Protein AF-A0A522SLK8-F1 (afdb_monomer)

Secondary structure (DSSP, 8-state):
--SHHHHHHHHHHHHHHHHHHTTS----------PPPP--SSS-TT--HHHHHHHHHHHHHHHT--HHHHSEEPSS-TTSEESS---STHHHHHHHHHHHHHHHHHHHH---S-HHHHHHTT--SS-SHHHHTT-SS--SS--HHHHHHHHHTT-

Mean predicted aligned error: 12.16 Å

Foldseek 3Di:
DPDVVVVVVVVVVVVVVVVVPPPPDPPPDPDPPDPFDAQDPAADSPDDPVLVVVVVVVVCQQAVHDPCQQFPQDPVHNVHTDRNDCPRVSVVVVVVVLVVQVCCCCPPVVDDDGSSVCVVVVVRPDDSNNQNVNHNHGDPDDDVVVVVVVVVVVD

pLDDT: mean 84.59, std 16.49, range [46.97, 98.5]

Solvent-accessible surface area (backbone atoms only — not comparable to full-atom values): 9426 Å² total; per-residue (Å²): 144,69,62,71,64,50,54,51,54,52,53,52,52,53,55,53,52,55,64,69,63,70,74,83,77,80,78,75,70,82,72,76,87,69,78,72,78,56,79,60,86,76,53,65,75,84,58,54,70,69,60,53,52,50,56,51,52,50,49,23,58,17,25,63,47,55,73,71,71,38,29,19,61,24,96,88,44,76,93,42,68,28,79,53,53,70,84,28,64,53,42,58,53,49,54,52,48,51,53,50,40,52,48,50,26,34,73,78,66,68,45,76,83,57,63,60,66,33,56,78,67,67,57,58,86,53,55,68,40,78,55,21,70,45,27,82,60,61,68,92,61,84,61,62,68,63,50,51,51,60,59,60,74,74,111

Structure (mmCIF, N/CA/C/O backbone):
data_AF-A0A522SLK8-F1
#
_entry.id   AF-A0A522SLK8-F1
#
loop_
_atom_site.group_PDB
_atom_site.id
_atom_site.type_symbol
_atom_site.label_atom_id
_atom_site.label_alt_id
_atom_site.label_comp_id
_atom_site.label_asym_id
_atom_site.label_entity_id
_atom_site.label_seq_id
_atom_site.pdbx_PDB_ins_code
_atom_site.Cartn_x
_atom_site.Cartn_y
_atom_site.Cartn_z
_atom_site.occupancy
_atom_site.B_iso_or_equiv
_atom_site.auth_seq_id
_atom_site.auth_comp_id
_atom_site.auth_asym_id
_atom_site.auth_atom_id
_atom_site.pdbx_PDB_model_num
ATOM 1 N N . MET A 1 1 ? 23.672 72.009 10.304 1.00 52.28 1 MET A N 1
ATOM 2 C CA . MET A 1 1 ? 23.026 70.814 10.903 1.00 52.28 1 MET A CA 1
ATOM 3 C C . MET A 1 1 ? 22.094 70.083 9.913 1.00 52.28 1 MET A C 1
ATOM 5 O O . MET A 1 1 ? 20.975 69.757 10.272 1.00 52.28 1 MET A O 1
ATOM 9 N N . ASN A 1 2 ? 22.517 69.819 8.660 1.00 57.62 2 ASN A N 1
ATOM 10 C CA . ASN A 1 2 ? 21.592 69.340 7.604 1.00 57.62 2 ASN A CA 1
ATOM 11 C C . ASN A 1 2 ? 22.162 68.310 6.603 1.00 57.62 2 ASN A C 1
ATOM 13 O O . ASN A 1 2 ? 21.441 67.862 5.718 1.00 57.62 2 ASN A O 1
ATOM 17 N N . THR A 1 3 ? 23.428 67.902 6.718 1.00 55.53 3 THR A N 1
ATOM 18 C CA . THR A 1 3 ? 24.072 66.960 5.777 1.00 55.53 3 THR A CA 1
ATOM 19 C C . THR A 1 3 ? 24.089 65.522 6.301 1.00 55.53 3 THR A C 1
ATOM 21 O O . THR A 1 3 ? 23.873 64.583 5.539 1.00 55.53 3 THR A O 1
ATOM 24 N N . PHE A 1 4 ? 24.247 65.333 7.614 1.00 56.16 4 PHE A N 1
ATOM 25 C CA . PHE A 1 4 ? 24.274 64.010 8.254 1.00 56.16 4 PHE A CA 1
ATOM 26 C C . PHE A 1 4 ? 22.899 63.318 8.251 1.00 56.16 4 PHE A C 1
ATOM 28 O O . PHE A 1 4 ? 22.789 62.117 8.016 1.00 56.16 4 PHE A O 1
ATOM 35 N N . ARG A 1 5 ? 21.829 64.103 8.428 1.00 59.75 5 ARG A N 1
ATOM 36 C CA . ARG A 1 5 ? 20.433 63.640 8.405 1.00 59.75 5 ARG A CA 1
ATOM 37 C C . ARG A 1 5 ? 19.989 63.235 6.990 1.00 59.75 5 ARG A C 1
ATOM 39 O O . ARG A 1 5 ? 19.327 62.218 6.834 1.00 59.75 5 ARG A O 1
ATOM 46 N N . LYS A 1 6 ? 20.456 63.959 5.960 1.00 56.12 6 LYS A N 1
ATOM 47 C CA . LYS A 1 6 ? 20.234 63.628 4.539 1.00 56.12 6 LYS A CA 1
ATOM 48 C C . LYS A 1 6 ? 20.939 62.329 4.128 1.00 56.12 6 LYS A C 1
ATOM 50 O O . LYS A 1 6 ? 20.318 61.494 3.486 1.00 56.12 6 LYS A O 1
ATOM 55 N N . LYS A 1 7 ? 22.189 62.110 4.563 1.00 56.69 7 LYS A N 1
ATOM 56 C CA . LYS A 1 7 ? 22.925 60.856 4.298 1.00 56.69 7 LYS A CA 1
ATOM 57 C C . LYS A 1 7 ? 22.274 59.638 4.966 1.00 56.69 7 LYS A C 1
ATOM 59 O O . LYS A 1 7 ? 22.175 58.594 4.331 1.00 56.69 7 LYS A O 1
ATOM 64 N N . LYS A 1 8 ? 21.767 59.783 6.200 1.00 57.59 8 LYS A N 1
ATOM 65 C CA . LYS A 1 8 ? 21.003 58.722 6.881 1.00 57.59 8 LYS A CA 1
ATOM 66 C C . LYS A 1 8 ? 19.675 58.419 6.178 1.00 57.59 8 LYS A C 1
ATOM 68 O O . LYS A 1 8 ? 19.392 57.255 5.953 1.00 57.59 8 LYS A O 1
ATOM 73 N N . MET A 1 9 ? 18.917 59.435 5.753 1.00 59.53 9 MET A N 1
ATOM 74 C CA . MET A 1 9 ? 17.658 59.225 5.018 1.00 59.53 9 MET A CA 1
ATOM 75 C C . MET A 1 9 ? 17.858 58.555 3.650 1.00 59.53 9 MET A C 1
ATOM 77 O O . MET A 1 9 ? 17.067 57.693 3.280 1.00 59.53 9 MET A O 1
ATOM 81 N N . ILE A 1 10 ? 18.926 58.901 2.923 1.00 63.25 10 ILE A N 1
ATOM 82 C CA . ILE A 1 10 ? 19.261 58.258 1.641 1.00 63.25 10 ILE A CA 1
ATOM 83 C C . ILE A 1 10 ? 19.661 56.792 1.861 1.00 63.25 10 ILE A C 1
ATOM 85 O O . ILE A 1 10 ? 19.172 55.918 1.152 1.00 63.25 10 ILE A O 1
ATOM 89 N N . ALA A 1 11 ? 20.481 56.500 2.875 1.00 62.44 11 ALA A N 1
ATOM 90 C CA . ALA A 1 11 ? 20.879 55.127 3.190 1.00 62.44 11 ALA A CA 1
ATOM 91 C C . ALA A 1 11 ? 19.680 54.243 3.589 1.00 62.44 11 ALA A C 1
ATOM 93 O O . ALA A 1 11 ? 19.599 53.093 3.164 1.00 62.44 11 ALA A O 1
ATOM 94 N N . THR A 1 12 ? 18.714 54.778 4.345 1.00 60.97 12 THR A N 1
ATOM 95 C CA . THR A 1 12 ? 17.499 54.036 4.722 1.00 60.97 12 THR A CA 1
ATOM 96 C C . THR A 1 12 ? 16.572 53.792 3.525 1.00 60.97 12 THR A C 1
ATOM 98 O O . THR A 1 12 ? 16.023 52.700 3.406 1.00 60.97 12 THR A O 1
ATOM 101 N N . LEU A 1 13 ? 16.439 54.751 2.599 1.00 60.41 13 LEU A N 1
ATOM 102 C CA . LEU A 1 13 ? 15.640 54.577 1.377 1.00 60.41 13 LEU A CA 1
ATOM 103 C C . LEU A 1 13 ? 16.238 53.534 0.419 1.00 60.41 13 LEU A C 1
ATOM 105 O O . LEU A 1 13 ? 15.492 52.764 -0.181 1.00 60.41 13 LEU A O 1
ATOM 109 N N . VAL A 1 14 ? 17.569 53.454 0.319 1.00 61.28 14 VAL A N 1
ATOM 110 C CA . VAL A 1 14 ? 18.254 52.440 -0.503 1.00 61.28 14 VAL A CA 1
ATOM 111 C C . VAL A 1 14 ? 18.074 51.033 0.079 1.00 61.28 14 VAL A C 1
ATOM 113 O O . VAL A 1 14 ? 17.794 50.096 -0.664 1.00 61.28 14 VAL A O 1
ATOM 116 N N . ILE A 1 15 ? 18.158 50.876 1.404 1.00 60.28 15 ILE A N 1
ATOM 117 C CA . ILE A 1 15 ? 17.974 49.574 2.069 1.00 60.28 15 ILE A CA 1
ATOM 118 C C . ILE A 1 15 ? 16.523 49.079 1.940 1.00 60.28 15 ILE A C 1
ATOM 120 O O . ILE A 1 15 ? 16.305 47.907 1.641 1.00 60.28 15 ILE A O 1
ATOM 124 N N . VAL A 1 16 ? 15.527 49.962 2.083 1.00 59.75 16 VAL A N 1
ATOM 125 C CA . VAL A 1 16 ? 14.108 49.605 1.879 1.00 59.75 16 VAL A CA 1
ATOM 126 C C . VAL A 1 16 ? 13.819 49.271 0.408 1.00 59.75 16 VAL A C 1
ATOM 128 O O . VAL A 1 16 ? 13.073 48.333 0.133 1.00 59.75 16 VAL A O 1
ATOM 131 N N . GLY A 1 17 ? 14.460 49.966 -0.539 1.00 57.06 17 GLY A N 1
ATOM 132 C CA . GLY A 1 17 ? 14.353 49.662 -1.970 1.00 57.06 17 GLY A CA 1
ATOM 133 C C . GLY A 1 17 ? 14.901 48.281 -2.350 1.00 57.06 17 GLY A C 1
ATOM 134 O O . GLY A 1 17 ? 14.297 47.592 -3.167 1.00 57.06 17 GLY A O 1
ATOM 135 N N . ILE A 1 18 ? 15.994 47.836 -1.719 1.00 58.50 18 ILE A N 1
ATOM 136 C CA . ILE A 1 18 ? 16.600 46.516 -1.971 1.00 58.50 18 ILE A CA 1
ATOM 137 C C . ILE A 1 18 ? 15.739 45.378 -1.395 1.00 58.50 18 ILE A C 1
ATOM 139 O O . ILE A 1 18 ? 15.582 44.343 -2.041 1.00 58.50 18 ILE A O 1
ATOM 143 N N . VAL A 1 19 ? 15.120 45.572 -0.225 1.00 57.75 19 VAL A N 1
ATOM 144 C CA . VAL A 1 19 ? 14.222 44.568 0.384 1.00 57.75 19 VAL A CA 1
ATOM 145 C C . VAL A 1 19 ? 12.891 44.459 -0.376 1.00 57.75 19 VAL A C 1
ATOM 147 O O . VAL A 1 19 ? 12.332 43.369 -0.471 1.00 57.75 19 VAL A O 1
ATOM 150 N N . ALA A 1 20 ? 12.406 45.551 -0.978 1.00 53.66 20 ALA A N 1
ATOM 151 C CA . ALA A 1 20 ? 11.179 45.548 -1.779 1.00 53.66 20 ALA A CA 1
ATOM 152 C C . ALA A 1 20 ? 11.346 44.946 -3.191 1.00 53.66 20 ALA A C 1
ATOM 154 O O . ALA A 1 20 ? 10.366 44.481 -3.766 1.00 53.66 20 ALA A O 1
ATOM 155 N N . PHE A 1 21 ? 12.563 44.922 -3.751 1.00 51.69 21 PHE A N 1
ATOM 156 C CA . PHE A 1 21 ? 12.826 44.352 -5.083 1.00 51.69 21 PHE A CA 1
ATOM 157 C C . PHE A 1 21 ? 13.181 42.855 -5.076 1.00 51.69 21 PHE A C 1
ATOM 159 O O . PHE A 1 21 ? 13.083 42.203 -6.113 1.00 51.69 21 PHE A O 1
ATOM 166 N N . GLY A 1 22 ? 13.572 42.286 -3.930 1.00 48.19 22 GLY A N 1
ATOM 167 C CA . GLY A 1 22 ? 14.021 40.890 -3.832 1.00 48.19 22 GLY A CA 1
ATOM 168 C C . GLY A 1 22 ? 12.915 39.824 -3.798 1.00 48.19 22 GLY A C 1
ATOM 169 O O . GLY A 1 22 ? 13.225 38.637 -3.826 1.00 48.19 22 GLY A O 1
ATOM 170 N N . SER A 1 23 ? 11.637 40.204 -3.725 1.00 49.03 23 SER A N 1
ATOM 171 C CA . SER A 1 23 ? 10.522 39.277 -3.455 1.00 49.03 23 SER A CA 1
ATOM 172 C C . SER A 1 23 ? 9.671 38.891 -4.675 1.00 49.03 23 SER A C 1
ATOM 174 O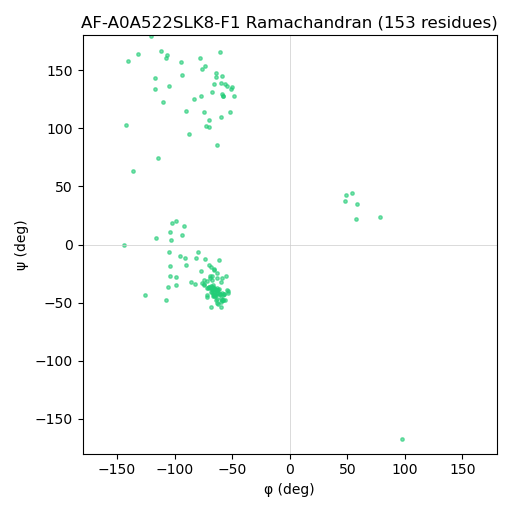 O . SER A 1 23 ? 8.704 38.147 -4.529 1.00 49.03 23 SER A O 1
ATOM 176 N N . LEU A 1 24 ? 10.025 39.327 -5.889 1.00 52.88 24 LEU A N 1
ATOM 177 C CA . LEU A 1 24 ? 9.198 39.145 -7.098 1.00 52.88 24 LEU A CA 1
ATOM 178 C C . LEU A 1 24 ? 9.651 38.019 -8.043 1.00 52.88 24 LEU A C 1
ATOM 180 O O . LEU A 1 24 ? 9.259 37.985 -9.206 1.00 52.88 24 LEU A O 1
ATOM 184 N N . SER A 1 25 ? 10.472 37.071 -7.593 1.00 48.97 25 SER A N 1
ATOM 185 C CA . SER A 1 25 ? 10.957 35.997 -8.475 1.00 48.97 25 SER A CA 1
ATOM 186 C C . SER A 1 25 ? 10.923 34.621 -7.823 1.00 48.97 25 SER A C 1
ATOM 188 O O . SER A 1 25 ? 11.936 33.952 -7.682 1.00 48.97 25 SER A O 1
ATOM 190 N N . PHE A 1 26 ? 9.716 34.169 -7.494 1.00 55.56 26 PHE A N 1
ATOM 191 C CA . PHE A 1 26 ? 9.394 32.742 -7.485 1.00 55.56 26 PHE A CA 1
ATOM 192 C C . PHE A 1 26 ? 8.347 32.491 -8.575 1.00 55.56 26 PHE A C 1
ATOM 194 O O . PHE A 1 26 ? 7.164 32.310 -8.306 1.00 55.56 26 PHE A O 1
ATOM 201 N N . SER A 1 27 ? 8.776 32.517 -9.841 1.00 58.50 27 SER A N 1
ATOM 202 C CA . SER A 1 27 ? 7.995 31.864 -10.894 1.00 58.50 27 SER A CA 1
ATOM 203 C C . SER A 1 27 ? 8.121 30.362 -10.667 1.00 58.50 27 SER A C 1
ATOM 205 O O . SER A 1 27 ? 9.153 29.769 -10.976 1.00 58.50 27 SER A O 1
ATOM 207 N N . GLN A 1 28 ? 7.094 29.753 -10.071 1.00 60.16 28 GLN A N 1
ATOM 208 C CA . GLN A 1 28 ? 6.941 28.303 -10.100 1.00 60.16 28 GLN A CA 1
ATOM 209 C C . GLN A 1 28 ? 6.851 27.910 -11.575 1.00 60.16 28 GLN A C 1
ATOM 211 O O . GLN A 1 28 ? 5.883 28.258 -12.251 1.00 60.16 28 GLN A O 1
ATOM 216 N N . ALA A 1 29 ? 7.895 27.256 -12.089 1.00 60.72 29 ALA A N 1
ATOM 217 C CA . ALA A 1 29 ? 7.870 26.703 -13.433 1.00 60.72 29 ALA A CA 1
ATOM 218 C C . ALA A 1 29 ? 6.586 25.864 -13.588 1.00 60.72 29 ALA A C 1
ATOM 220 O O . ALA A 1 29 ? 6.257 25.116 -12.658 1.00 60.72 29 ALA A O 1
ATOM 221 N N . PRO A 1 30 ? 5.851 25.986 -14.710 1.00 53.34 30 PRO A N 1
ATOM 222 C CA . PRO A 1 30 ? 4.698 25.141 -14.976 1.00 53.34 30 PRO A CA 1
ATOM 223 C C . PRO A 1 30 ? 5.129 23.686 -14.817 1.00 53.34 30 PRO A C 1
ATOM 225 O O . PRO A 1 30 ? 5.998 23.208 -15.548 1.00 53.34 30 PRO A O 1
ATOM 228 N N . GLN A 1 31 ? 4.577 23.002 -13.814 1.00 57.62 31 GLN A N 1
ATOM 229 C CA . GLN A 1 31 ? 4.810 21.575 -13.659 1.00 57.62 31 GLN A CA 1
ATOM 230 C C . GLN A 1 31 ? 4.328 20.918 -14.957 1.00 57.62 31 GLN A C 1
ATOM 232 O O . GLN A 1 31 ? 3.205 21.217 -15.380 1.00 57.62 31 GLN A O 1
ATOM 237 N N . PRO A 1 32 ? 5.149 20.083 -15.622 1.00 53.22 32 PRO A N 1
ATOM 238 C CA . PRO A 1 32 ? 4.708 19.379 -16.816 1.00 53.22 32 PRO A CA 1
ATOM 239 C C . PRO A 1 32 ? 3.391 18.686 -16.481 1.00 53.22 32 PRO A C 1
ATOM 241 O O . PRO A 1 32 ? 3.268 18.103 -15.401 1.00 53.22 32 PRO A O 1
ATOM 244 N N . HIS A 1 33 ? 2.400 18.816 -17.363 1.00 46.97 33 HIS A N 1
ATOM 245 C CA . HIS A 1 33 ? 1.089 18.201 -17.198 1.00 46.97 33 HIS A CA 1
ATOM 246 C C . HIS A 1 33 ? 1.291 16.682 -17.192 1.00 46.97 33 HIS A C 1
ATOM 248 O O . HIS A 1 33 ? 1.297 16.033 -18.231 1.00 46.97 33 HIS A O 1
ATOM 254 N N . ARG A 1 34 ? 1.589 16.123 -16.016 1.00 56.28 34 ARG A N 1
ATOM 255 C CA . ARG A 1 34 ? 1.636 14.686 -15.805 1.00 56.28 34 ARG A CA 1
ATOM 256 C C . ARG A 1 34 ? 0.192 14.243 -15.890 1.00 56.28 34 ARG A C 1
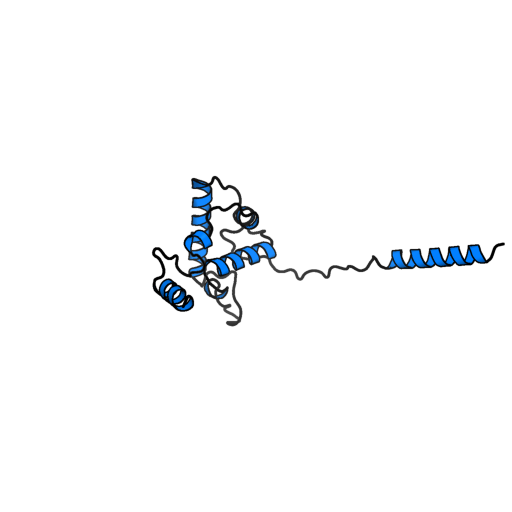ATOM 258 O O . ARG A 1 34 ? -0.597 14.573 -15.003 1.00 56.28 34 ARG A O 1
ATOM 265 N N . GLU A 1 35 ? -0.153 13.572 -16.983 1.00 63.06 35 GLU A N 1
ATOM 266 C CA . GLU A 1 35 ? -1.425 12.869 -17.074 1.00 63.06 35 GLU A CA 1
ATOM 267 C C . GLU A 1 35 ? -1.579 12.027 -15.801 1.00 63.06 35 GLU A C 1
ATOM 269 O O . GLU A 1 35 ? -0.638 11.366 -15.347 1.00 63.06 35 GLU A O 1
ATOM 274 N N . GLY A 1 36 ? -2.723 12.186 -15.136 1.00 68.06 36 GLY A N 1
ATOM 275 C CA . GLY A 1 36 ? -2.968 11.558 -13.845 1.00 68.06 36 GLY A CA 1
ATOM 276 C C . GLY A 1 36 ? -2.899 10.029 -13.931 1.00 68.06 36 GLY A C 1
ATOM 277 O O . GLY A 1 36 ? -2.947 9.453 -15.015 1.00 68.06 36 GLY A O 1
ATOM 278 N N . PRO A 1 37 ? -2.820 9.331 -12.791 1.00 83.56 37 PRO A N 1
ATOM 279 C CA . PRO A 1 37 ? -2.758 7.875 -12.787 1.00 83.56 37 PRO A CA 1
ATOM 280 C C . PRO A 1 37 ? -3.976 7.252 -13.486 1.00 83.56 37 PRO A C 1
ATOM 282 O O . PRO A 1 37 ? -5.130 7.518 -13.140 1.00 83.56 37 PRO A O 1
ATOM 285 N N . HIS A 1 38 ? -3.719 6.366 -14.447 1.00 86.69 38 HIS A N 1
ATOM 286 C CA . HIS A 1 38 ? -4.756 5.648 -15.186 1.00 86.69 38 HIS A CA 1
ATOM 287 C C . HIS A 1 38 ? -5.060 4.274 -14.559 1.00 86.69 38 HIS A C 1
ATOM 289 O O . HIS A 1 38 ? -4.241 3.680 -13.860 1.00 86.69 38 HIS A O 1
ATOM 295 N N . ASN A 1 39 ? -6.263 3.747 -14.820 1.00 94.12 39 ASN A N 1
ATOM 296 C CA . ASN A 1 39 ? -6.718 2.413 -14.386 1.00 94.12 39 ASN A CA 1
ATOM 297 C C . ASN A 1 39 ? -6.710 2.161 -12.854 1.00 94.12 39 ASN A C 1
ATOM 299 O O . ASN A 1 39 ? -6.476 1.046 -12.365 1.00 94.12 39 ASN A O 1
ATOM 303 N N . LEU A 1 40 ? -7.017 3.197 -12.067 1.00 95.19 40 LEU A N 1
ATOM 304 C CA . LEU A 1 40 ? -7.295 3.049 -10.638 1.00 95.19 40 LEU A CA 1
ATOM 305 C C . LEU A 1 40 ? -8.688 2.432 -10.420 1.00 95.19 40 LEU A C 1
ATOM 307 O O . LEU A 1 40 ? -9.712 3.030 -10.749 1.00 95.19 40 LEU A O 1
ATOM 311 N N . LYS A 1 41 ? -8.713 1.213 -9.861 1.00 94.81 41 LYS A N 1
ATOM 312 C CA . LYS A 1 41 ? -9.939 0.429 -9.592 1.00 94.81 41 LYS A CA 1
ATOM 313 C C . LYS A 1 41 ? -10.372 0.416 -8.117 1.00 94.81 41 LYS A C 1
ATOM 315 O O . LYS A 1 41 ? -11.505 0.045 -7.825 1.00 94.81 41 LYS A O 1
ATOM 320 N N . VAL A 1 42 ? -9.466 0.749 -7.192 1.00 95.50 42 VAL A N 1
ATOM 321 C CA . VAL A 1 42 ? -9.718 0.748 -5.733 1.00 95.50 42 VAL A CA 1
ATOM 322 C C . VAL A 1 42 ? -9.385 2.104 -5.113 1.00 95.50 42 VAL A C 1
ATOM 324 O O . VAL A 1 42 ? -10.157 2.606 -4.302 1.00 95.50 42 VAL A O 1
ATOM 327 N N . LEU A 1 43 ? -8.258 2.706 -5.507 1.00 95.62 43 LEU A N 1
ATOM 328 C CA . LEU A 1 43 ? -7.881 4.053 -5.079 1.00 95.62 43 LEU A CA 1
ATOM 329 C C . LEU A 1 43 ? -8.731 5.127 -5.781 1.00 95.62 43 LEU A C 1
ATOM 331 O O . LEU A 1 43 ? -9.193 4.889 -6.903 1.00 95.62 43 LEU A O 1
ATOM 335 N N . PRO A 1 44 ? -8.919 6.306 -5.157 1.00 92.81 44 PRO A N 1
ATOM 336 C CA . PRO A 1 44 ? -9.603 7.433 -5.784 1.00 92.81 44 PRO A CA 1
ATOM 337 C C . PRO A 1 44 ? -8.946 7.835 -7.109 1.00 92.81 44 PRO A C 1
ATOM 339 O O . PRO A 1 44 ? -7.725 7.909 -7.201 1.00 92.81 44 PRO A O 1
ATOM 342 N N . LYS A 1 45 ? -9.750 8.137 -8.135 1.00 91.06 45 LYS A N 1
ATOM 343 C CA . LYS A 1 45 ? -9.236 8.546 -9.458 1.00 91.06 45 LYS A CA 1
ATOM 344 C C . LYS A 1 45 ? -8.530 9.906 -9.434 1.00 91.06 45 LYS A C 1
ATOM 346 O O . LYS A 1 45 ? -7.670 10.159 -10.261 1.00 91.06 45 LYS A O 1
ATOM 351 N N . ASN A 1 46 ? -8.908 10.764 -8.491 1.00 89.38 46 ASN A N 1
ATOM 352 C CA . ASN A 1 46 ? -8.353 12.097 -8.257 1.00 89.38 46 ASN A CA 1
ATOM 353 C C . ASN A 1 46 ? -7.319 12.115 -7.116 1.00 89.38 46 ASN A C 1
ATOM 355 O O . ASN A 1 46 ? -7.104 13.161 -6.509 1.00 89.38 46 ASN A O 1
ATOM 359 N N . ILE A 1 47 ? -6.743 10.960 -6.770 1.00 92.69 47 ILE A N 1
ATOM 360 C CA . ILE A 1 47 ? -5.687 10.870 -5.761 1.00 92.69 47 ILE A CA 1
ATOM 361 C C . ILE A 1 47 ? -4.479 11.713 -6.184 1.00 92.69 47 ILE A C 1
ATOM 363 O O . ILE A 1 47 ? -4.086 11.709 -7.351 1.00 92.69 47 ILE A O 1
ATOM 367 N N . ASP A 1 48 ? -3.881 12.420 -5.227 1.00 92.31 48 ASP A N 1
ATOM 368 C CA . ASP A 1 48 ? -2.629 13.129 -5.461 1.00 92.31 48 ASP A CA 1
ATOM 369 C C . ASP A 1 48 ? -1.487 12.143 -5.777 1.00 92.31 48 ASP A C 1
ATOM 371 O O . ASP A 1 48 ? -1.406 11.049 -5.211 1.00 92.31 48 ASP A O 1
ATOM 375 N N . HIS A 1 49 ? -0.578 12.544 -6.669 1.00 91.62 49 HIS A N 1
ATOM 376 C CA . HIS A 1 49 ? 0.523 11.698 -7.121 1.00 91.62 49 HIS A CA 1
ATOM 377 C C . HIS A 1 49 ? 1.442 11.277 -5.968 1.00 91.62 49 HIS A C 1
ATOM 379 O O . HIS A 1 49 ? 1.851 10.120 -5.895 1.00 91.62 49 HIS A O 1
ATOM 385 N N . THR A 1 50 ? 1.775 12.190 -5.053 1.00 92.25 50 THR A N 1
ATOM 386 C CA . THR A 1 50 ? 2.667 11.872 -3.927 1.00 92.25 50 THR A CA 1
ATOM 387 C C . THR A 1 50 ? 2.004 10.893 -2.967 1.00 92.25 50 THR A C 1
ATOM 389 O O . THR A 1 50 ? 2.637 9.933 -2.532 1.00 92.25 50 THR A O 1
ATOM 392 N N . THR A 1 51 ? 0.699 11.060 -2.740 1.00 94.56 51 THR A N 1
ATOM 393 C CA . THR A 1 51 ? -0.100 10.139 -1.925 1.00 94.56 51 THR A CA 1
ATOM 394 C C . THR A 1 51 ? -0.172 8.748 -2.552 1.00 94.56 51 THR A C 1
ATOM 396 O O . THR A 1 51 ? -0.013 7.744 -1.860 1.00 94.56 51 THR A O 1
ATOM 399 N N . LEU A 1 52 ? -0.376 8.670 -3.870 1.00 95.69 52 LEU A N 1
ATOM 400 C CA . LEU A 1 52 ? -0.388 7.399 -4.587 1.00 95.69 52 LEU A CA 1
ATOM 401 C C . LEU A 1 52 ? 0.946 6.657 -4.445 1.00 95.69 52 LEU A C 1
ATOM 403 O O . LEU A 1 52 ? 0.948 5.477 -4.101 1.00 95.69 52 LEU A O 1
ATOM 407 N N . ILE A 1 53 ? 2.067 7.341 -4.689 1.00 94.62 53 ILE A N 1
ATOM 408 C CA . ILE A 1 53 ? 3.402 6.736 -4.596 1.00 94.62 53 ILE A CA 1
ATOM 409 C C . ILE A 1 53 ? 3.717 6.298 -3.163 1.00 94.62 53 ILE A C 1
ATOM 411 O O . ILE A 1 53 ? 4.248 5.205 -2.982 1.00 94.62 53 ILE A O 1
ATOM 415 N N . ALA A 1 54 ? 3.333 7.082 -2.151 1.00 95.31 54 ALA A N 1
ATOM 416 C CA . ALA A 1 54 ? 3.510 6.702 -0.749 1.00 95.31 54 ALA A CA 1
ATOM 417 C C . ALA A 1 54 ? 2.802 5.375 -0.424 1.00 95.31 54 ALA A C 1
ATOM 419 O O . ALA A 1 54 ? 3.428 4.456 0.096 1.00 95.31 54 ALA A O 1
ATOM 420 N N . ILE A 1 55 ? 1.536 5.223 -0.834 1.00 96.88 55 ILE A N 1
ATOM 421 C CA . ILE A 1 55 ? 0.786 3.969 -0.651 1.00 96.88 55 ILE A CA 1
ATOM 422 C C . ILE A 1 55 ? 1.493 2.792 -1.346 1.00 96.88 55 ILE A C 1
ATOM 424 O O . ILE A 1 55 ? 1.572 1.701 -0.783 1.00 96.88 55 ILE A O 1
ATOM 428 N N . MET A 1 56 ? 2.020 2.995 -2.559 1.00 97.19 56 MET A N 1
ATOM 429 C CA . MET A 1 56 ? 2.731 1.934 -3.286 1.00 97.19 56 MET A CA 1
ATOM 430 C C . MET A 1 56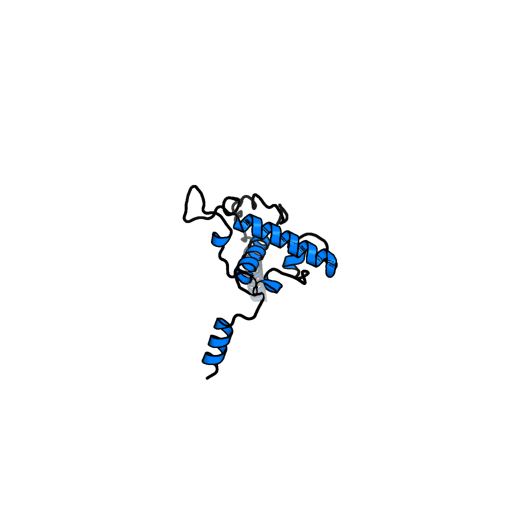 ? 4.044 1.538 -2.599 1.00 97.19 56 MET A C 1
ATOM 432 O O . MET A 1 56 ? 4.340 0.348 -2.517 1.00 97.19 56 MET A O 1
ATOM 436 N N . HIS A 1 57 ? 4.803 2.498 -2.066 1.00 96.31 57 HIS A N 1
ATOM 437 C CA . HIS A 1 57 ? 6.023 2.221 -1.300 1.00 96.31 57 HIS A CA 1
ATOM 438 C C . HIS A 1 57 ? 5.743 1.524 0.042 1.00 96.31 57 HIS A C 1
ATOM 440 O O . HIS A 1 57 ? 6.534 0.701 0.514 1.00 96.31 57 HIS A O 1
ATOM 446 N N . ASP A 1 58 ? 4.593 1.789 0.655 1.00 95.88 58 ASP A N 1
ATOM 447 C CA . ASP A 1 58 ? 4.189 1.044 1.844 1.00 95.88 58 ASP A CA 1
ATOM 448 C C . ASP A 1 58 ? 3.855 -0.413 1.494 1.00 95.88 58 ASP A C 1
ATOM 450 O O . ASP A 1 58 ? 4.190 -1.326 2.251 1.00 95.88 58 ASP A O 1
ATOM 454 N N . PHE A 1 59 ? 3.270 -0.669 0.319 1.00 97.19 59 PHE A N 1
ATOM 455 C CA . PHE A 1 59 ? 3.053 -2.037 -0.159 1.00 97.19 59 PHE A CA 1
ATOM 456 C C . PHE A 1 59 ? 4.371 -2.765 -0.439 1.00 97.19 59 PHE A C 1
ATOM 458 O O . PHE A 1 59 ? 4.521 -3.907 -0.007 1.00 97.19 59 PHE A O 1
ATOM 465 N N . THR A 1 60 ? 5.342 -2.122 -1.098 1.00 97.00 60 THR A N 1
ATOM 466 C CA . THR A 1 60 ? 6.667 -2.729 -1.322 1.00 97.00 60 THR A CA 1
ATOM 467 C C . THR A 1 60 ? 7.325 -3.109 -0.001 1.00 97.00 60 THR A C 1
ATOM 469 O O . THR A 1 60 ? 7.806 -4.229 0.147 1.00 97.00 60 THR A O 1
ATOM 472 N N . SER A 1 61 ? 7.251 -2.222 0.993 1.00 96.00 61 SER A N 1
ATOM 473 C CA . SER A 1 61 ? 7.835 -2.449 2.319 1.00 96.00 61 SER A CA 1
ATOM 474 C C . SER A 1 61 ? 7.117 -3.561 3.088 1.00 96.00 61 SER A C 1
ATOM 476 O O . SER A 1 61 ? 7.751 -4.370 3.762 1.00 96.00 61 SER A O 1
ATOM 478 N N . ALA A 1 62 ? 5.789 -3.645 2.973 1.00 97.00 62 ALA A N 1
ATOM 479 C CA . ALA A 1 62 ? 5.009 -4.652 3.680 1.00 97.00 62 ALA A CA 1
ATOM 480 C C . ALA A 1 62 ? 5.131 -6.063 3.098 1.00 97.00 62 ALA A C 1
ATOM 482 O O . ALA A 1 62 ? 5.024 -7.025 3.858 1.00 97.00 62 ALA A O 1
ATOM 483 N N . LEU A 1 63 ? 5.348 -6.184 1.786 1.00 96.50 63 LEU A N 1
ATOM 484 C CA . LEU A 1 63 ? 5.416 -7.463 1.075 1.00 96.50 63 LEU A CA 1
ATOM 485 C C . LEU A 1 63 ? 6.847 -7.873 0.686 1.00 96.50 63 LEU A C 1
ATOM 487 O O . LEU A 1 63 ? 7.029 -8.976 0.184 1.00 96.50 63 LEU A O 1
ATOM 491 N N . ASN A 1 64 ? 7.849 -7.010 0.898 1.00 95.56 64 ASN A N 1
ATOM 492 C CA . ASN A 1 64 ? 9.206 -7.169 0.357 1.00 95.56 64 ASN A CA 1
ATOM 493 C C . ASN A 1 64 ? 9.210 -7.353 -1.172 1.00 95.56 64 ASN A C 1
ATOM 495 O O . ASN A 1 64 ? 9.877 -8.219 -1.733 1.00 95.56 64 ASN A O 1
ATOM 499 N N . TYR A 1 65 ? 8.404 -6.527 -1.832 1.00 95.75 65 TYR A N 1
ATOM 500 C CA . TYR A 1 65 ? 8.275 -6.458 -3.283 1.00 95.75 65 TYR A CA 1
ATOM 501 C C . TYR A 1 65 ? 8.949 -5.208 -3.829 1.00 95.75 65 TYR A C 1
ATOM 503 O O . TYR A 1 65 ? 9.138 -4.227 -3.121 1.00 95.75 65 TYR A O 1
ATOM 511 N N . HIS A 1 66 ? 9.209 -5.209 -5.125 1.00 96.00 66 HIS A N 1
ATOM 512 C CA . HIS A 1 66 ? 9.595 -4.057 -5.922 1.00 96.00 66 HIS A CA 1
ATOM 513 C C . HIS A 1 66 ? 8.467 -3.700 -6.895 1.00 96.00 66 HIS A C 1
ATOM 515 O O . HIS A 1 66 ? 7.546 -4.482 -7.137 1.00 96.00 66 HIS A O 1
ATOM 521 N N . CYS A 1 67 ? 8.538 -2.517 -7.508 1.00 96.75 67 CYS A N 1
ATOM 522 C CA . CYS A 1 67 ? 7.499 -2.048 -8.430 1.00 96.75 67 CYS A CA 1
ATOM 523 C C . CYS A 1 67 ? 7.212 -3.055 -9.560 1.00 96.75 67 CYS A C 1
ATOM 525 O O . CYS A 1 67 ? 6.049 -3.296 -9.878 1.00 96.75 67 CYS A O 1
ATOM 527 N N . GLY A 1 68 ? 8.253 -3.673 -10.129 1.00 95.88 68 GLY A N 1
ATOM 528 C CA . GLY A 1 68 ? 8.131 -4.658 -11.212 1.00 95.88 68 GLY A CA 1
ATOM 529 C C . GLY A 1 68 ? 7.521 -6.000 -10.796 1.00 95.88 68 GLY A C 1
ATOM 530 O O . GLY A 1 68 ? 7.023 -6.725 -11.653 1.00 95.88 68 GLY A O 1
ATOM 531 N N . ASP A 1 69 ? 7.478 -6.316 -9.498 1.00 96.38 69 ASP A N 1
ATOM 532 C CA . ASP A 1 69 ? 6.812 -7.534 -9.023 1.00 96.38 69 ASP A CA 1
ATOM 533 C C . ASP A 1 69 ? 5.290 -7.428 -9.187 1.00 96.38 69 ASP A C 1
ATOM 535 O O . ASP A 1 69 ? 4.612 -8.428 -9.416 1.00 96.38 69 ASP A O 1
ATOM 539 N N . CYS A 1 70 ? 4.744 -6.209 -9.129 1.00 96.19 70 CYS A N 1
ATOM 540 C CA . CYS A 1 70 ? 3.311 -5.945 -9.279 1.00 96.19 70 CYS A CA 1
ATOM 541 C C . CYS A 1 70 ? 2.938 -5.320 -10.627 1.00 96.19 70 CYS A C 1
ATOM 543 O O . CYS A 1 70 ? 1.864 -5.607 -11.155 1.00 96.19 70 CYS A O 1
ATOM 545 N N . HIS A 1 71 ? 3.774 -4.437 -11.170 1.00 97.31 71 HIS A N 1
ATOM 546 C CA . HIS A 1 71 ? 3.498 -3.714 -12.410 1.00 97.31 71 HIS A CA 1
ATOM 547 C C . HIS A 1 71 ? 4.096 -4.436 -13.617 1.00 97.31 71 HIS A C 1
ATOM 549 O O . HIS A 1 71 ? 5.142 -5.070 -13.522 1.00 97.31 71 HIS A O 1
ATOM 555 N N . ALA A 1 72 ? 3.411 -4.364 -14.758 1.00 96.62 72 ALA A N 1
ATOM 556 C CA . ALA A 1 72 ? 3.887 -4.982 -15.988 1.00 96.62 72 ALA A CA 1
ATOM 557 C C . ALA A 1 72 ? 5.012 -4.148 -16.615 1.00 96.62 72 ALA A C 1
ATOM 559 O O . ALA A 1 72 ? 5.034 -2.925 -16.475 1.00 96.62 72 ALA A O 1
ATOM 560 N N . ALA A 1 73 ? 5.916 -4.799 -17.345 1.00 95.94 73 ALA A N 1
ATOM 561 C CA . ALA A 1 73 ? 6.857 -4.094 -18.208 1.00 95.94 73 ALA A CA 1
ATOM 562 C C . ALA A 1 73 ? 6.102 -3.368 -19.333 1.00 95.94 73 ALA A C 1
ATOM 564 O O . ALA A 1 73 ? 5.068 -3.846 -19.809 1.00 95.94 73 ALA A O 1
ATOM 565 N N . SER A 1 74 ? 6.623 -2.221 -19.760 1.00 95.19 74 SER A N 1
ATOM 566 C CA . SER A 1 74 ? 6.061 -1.493 -20.894 1.00 95.19 74 SER A CA 1
ATOM 567 C C . SER A 1 74 ? 6.231 -2.293 -22.196 1.00 95.19 74 SER A C 1
ATOM 569 O O . SER A 1 74 ? 7.309 -2.845 -22.441 1.00 95.19 74 SER A O 1
ATOM 571 N N . PRO A 1 75 ? 5.203 -2.340 -23.069 1.00 92.25 75 PRO A N 1
ATOM 572 C CA . PRO A 1 75 ? 5.296 -3.015 -24.362 1.00 92.25 75 PRO A CA 1
ATOM 573 C C . PRO A 1 75 ? 6.241 -2.303 -25.343 1.00 92.25 75 PRO A C 1
ATOM 575 O O . PRO A 1 75 ? 6.688 -2.920 -26.306 1.00 92.25 75 PRO A O 1
ATOM 578 N N . THR A 1 76 ? 6.543 -1.018 -25.122 1.00 94.81 76 THR A N 1
ATOM 579 C CA . THR A 1 76 ? 7.414 -0.212 -25.995 1.00 94.81 76 THR A CA 1
ATOM 580 C C . THR A 1 76 ? 8.848 -0.109 -25.479 1.00 94.81 76 THR A C 1
ATOM 582 O O . THR A 1 76 ? 9.772 0.019 -26.280 1.00 94.81 76 THR A O 1
ATOM 585 N N . ASN A 1 77 ? 9.055 -0.193 -24.162 1.00 93.69 77 ASN A N 1
ATOM 586 C CA . ASN A 1 77 ? 10.378 -0.197 -23.543 1.00 93.69 77 ASN A CA 1
ATOM 587 C C . ASN A 1 77 ? 10.413 -1.167 -22.347 1.00 93.69 77 ASN A C 1
ATOM 589 O O . ASN A 1 77 ? 9.980 -0.795 -21.259 1.00 93.69 77 ASN A O 1
ATOM 593 N N . PRO A 1 78 ? 10.997 -2.371 -22.485 1.00 90.81 78 PRO A N 1
ATOM 594 C CA . PRO A 1 78 ? 11.052 -3.353 -21.398 1.00 90.81 78 PRO A CA 1
ATOM 595 C C . PRO A 1 78 ? 11.819 -2.902 -20.143 1.00 90.81 78 PRO A C 1
ATOM 597 O O . PRO A 1 78 ? 11.726 -3.560 -19.110 1.00 90.81 78 PRO A O 1
ATOM 600 N N . LYS A 1 79 ? 12.596 -1.809 -20.216 1.00 93.19 79 LYS A N 1
ATOM 601 C CA . LYS A 1 79 ? 13.266 -1.209 -19.048 1.00 93.19 79 LYS A CA 1
ATOM 602 C C . LYS A 1 79 ? 12.345 -0.301 -18.226 1.00 93.19 79 LYS A C 1
ATOM 604 O O . LYS A 1 79 ? 12.724 0.109 -17.133 1.00 93.19 79 LYS A O 1
ATOM 609 N N . GLU A 1 80 ? 11.170 0.030 -18.749 1.00 94.44 80 GLU A N 1
ATOM 610 C CA . GLU A 1 80 ? 10.152 0.840 -18.087 1.00 94.44 80 GLU A CA 1
ATOM 611 C C . GLU A 1 80 ? 8.961 -0.022 -17.664 1.00 94.44 80 GLU A C 1
ATOM 613 O O . GLU A 1 80 ? 8.739 -1.121 -18.177 1.00 94.44 80 GLU A O 1
ATOM 618 N N . LEU A 1 81 ? 8.169 0.495 -16.725 1.00 95.50 81 LEU A N 1
ATOM 619 C CA . LEU A 1 81 ? 6.950 -0.153 -16.253 1.00 95.50 81 LEU A CA 1
ATOM 620 C C . LEU A 1 81 ? 5.721 0.547 -16.829 1.00 95.50 81 LEU A C 1
ATOM 622 O O . LEU A 1 81 ? 5.612 1.772 -16.789 1.00 95.50 81 LEU A O 1
ATOM 626 N N . ASP A 1 82 ? 4.758 -0.244 -17.288 1.00 95.69 82 ASP A N 1
ATOM 627 C CA . ASP A 1 82 ? 3.400 0.217 -17.534 1.00 95.69 82 ASP A CA 1
ATOM 628 C C . ASP A 1 82 ? 2.593 0.083 -16.236 1.00 95.69 82 ASP A C 1
ATOM 630 O O . ASP A 1 82 ? 2.042 -0.969 -15.885 1.00 95.69 82 ASP A O 1
ATOM 634 N N . PHE A 1 83 ? 2.529 1.188 -15.493 1.00 95.19 83 PHE A N 1
ATOM 635 C CA . PHE A 1 83 ? 1.818 1.243 -14.220 1.00 95.19 83 PHE A CA 1
ATOM 636 C C . PHE A 1 83 ? 0.301 1.070 -14.369 1.00 95.19 83 PHE A C 1
ATOM 638 O O . PHE A 1 83 ? -0.356 0.662 -13.404 1.00 95.19 83 PHE A O 1
ATOM 645 N N . ALA A 1 84 ? -0.269 1.340 -15.547 1.00 95.00 84 ALA A N 1
ATOM 646 C CA . ALA A 1 84 ? -1.701 1.237 -15.810 1.00 95.00 84 ALA A CA 1
ATOM 647 C C . ALA A 1 84 ? -2.109 -0.188 -16.215 1.00 95.00 84 ALA A C 1
ATOM 649 O O . ALA A 1 84 ? -3.187 -0.636 -15.815 1.00 95.00 84 ALA A O 1
ATOM 650 N N . SER A 1 85 ? -1.236 -0.925 -16.903 1.00 96.12 85 SER A N 1
ATOM 651 C CA . SER A 1 85 ? -1.490 -2.284 -17.391 1.00 96.12 85 SER A CA 1
ATOM 652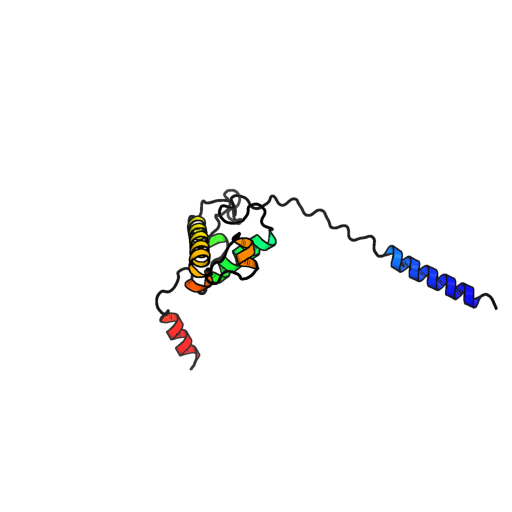 C C . SER A 1 85 ? -1.837 -3.286 -16.287 1.00 96.12 85 SER A C 1
ATOM 654 O O . SER A 1 85 ? -1.329 -3.229 -15.163 1.00 96.12 85 SER A O 1
ATOM 656 N N . ASP A 1 86 ? -2.724 -4.216 -16.640 1.00 96.62 86 ASP A N 1
ATOM 657 C CA . ASP A 1 86 ? -3.150 -5.358 -15.825 1.00 96.62 86 ASP A CA 1
ATOM 658 C C . ASP A 1 86 ? -2.514 -6.675 -16.300 1.00 96.62 86 ASP A C 1
ATOM 660 O O . ASP A 1 86 ? -2.905 -7.746 -15.849 1.00 96.62 86 ASP A O 1
ATOM 664 N N . ALA A 1 87 ? -1.524 -6.612 -17.200 1.00 97.06 87 ALA A N 1
ATOM 665 C CA . ALA A 1 87 ? -0.879 -7.801 -17.759 1.00 97.06 87 ALA A CA 1
ATOM 666 C C . ALA A 1 87 ? -0.133 -8.643 -16.706 1.00 97.06 87 ALA A C 1
ATOM 668 O O . ALA A 1 87 ? 0.037 -9.845 -16.898 1.00 97.06 87 ALA A O 1
ATOM 669 N N . ASN A 1 88 ? 0.288 -8.039 -15.588 1.00 96.94 88 ASN A N 1
ATOM 670 C CA . ASN A 1 88 ? 0.808 -8.775 -14.438 1.00 96.94 88 ASN A CA 1
ATOM 671 C C . ASN A 1 88 ? -0.348 -9.131 -13.472 1.00 96.94 88 ASN A C 1
ATOM 673 O O . ASN A 1 88 ? -0.917 -8.230 -12.840 1.00 96.94 88 ASN A O 1
ATOM 677 N N . PRO A 1 89 ? -0.676 -10.426 -13.283 1.00 97.12 89 PRO A N 1
ATOM 678 C CA . PRO A 1 89 ? -1.802 -10.851 -12.450 1.00 97.12 89 PRO A CA 1
ATOM 679 C C . PRO A 1 89 ? -1.623 -10.526 -10.958 1.00 97.12 89 PRO A C 1
ATOM 681 O O . PRO A 1 89 ? -2.618 -10.411 -10.235 1.00 97.12 89 PRO A O 1
ATOM 684 N N . LYS A 1 90 ? -0.385 -10.313 -10.473 1.00 96.38 90 LYS A N 1
ATOM 685 C CA . LYS A 1 90 ? -0.128 -9.909 -9.077 1.00 96.38 90 LYS A CA 1
ATOM 686 C C . LYS A 1 90 ? -0.823 -8.583 -8.733 1.00 96.38 90 LYS A C 1
ATOM 688 O O . LYS A 1 90 ? -1.270 -8.405 -7.599 1.00 96.38 90 LYS A O 1
ATOM 693 N N . LYS A 1 91 ? -1.028 -7.692 -9.711 1.00 97.19 91 LYS A N 1
ATOM 694 C CA . LYS A 1 91 ? -1.778 -6.439 -9.529 1.00 97.19 91 LYS A CA 1
ATOM 695 C C . LYS A 1 91 ? -3.243 -6.674 -9.163 1.00 97.19 91 LYS A C 1
ATOM 697 O O . LYS A 1 91 ? -3.793 -5.981 -8.304 1.00 97.19 91 LYS A O 1
ATOM 702 N N . ASP A 1 92 ? -3.885 -7.660 -9.784 1.00 97.44 92 ASP A N 1
ATOM 703 C CA . ASP A 1 92 ? -5.264 -8.016 -9.455 1.00 97.44 92 ASP A CA 1
ATOM 704 C C . ASP A 1 92 ? -5.364 -8.685 -8.089 1.00 97.44 92 ASP A C 1
ATOM 706 O O . ASP A 1 92 ? -6.282 -8.370 -7.327 1.00 97.44 92 ASP A O 1
ATOM 710 N N . VAL A 1 93 ? -4.396 -9.525 -7.716 1.00 97.38 93 VAL A N 1
ATOM 711 C CA . VAL A 1 93 ? -4.305 -10.059 -6.348 1.00 97.38 93 VAL A CA 1
ATOM 712 C C . VAL A 1 93 ? -4.187 -8.916 -5.336 1.00 97.38 93 VAL A C 1
ATOM 714 O O . VAL A 1 93 ? -4.971 -8.865 -4.388 1.00 97.38 93 VAL A O 1
ATOM 717 N N . ALA A 1 94 ? -3.303 -7.942 -5.570 1.00 97.31 94 ALA A N 1
ATOM 718 C CA . ALA A 1 94 ? -3.145 -6.781 -4.693 1.00 97.31 94 ALA A CA 1
ATOM 719 C C . ALA A 1 94 ? -4.462 -6.000 -4.524 1.00 97.31 94 ALA A C 1
ATOM 721 O O . ALA A 1 94 ? -4.854 -5.674 -3.405 1.00 97.31 94 ALA A O 1
ATOM 722 N N . ARG A 1 95 ? -5.226 -5.782 -5.603 1.00 97.94 95 ARG A N 1
ATOM 723 C CA . ARG A 1 95 ? -6.553 -5.138 -5.528 1.00 97.94 95 ARG A CA 1
ATOM 724 C C . ARG A 1 95 ? -7.549 -5.931 -4.686 1.00 97.94 95 ARG A C 1
ATOM 726 O O . ARG A 1 95 ? -8.350 -5.332 -3.963 1.00 97.94 95 ARG A O 1
ATOM 733 N N . HIS A 1 96 ? -7.532 -7.260 -4.773 1.00 98.25 96 HIS A N 1
ATOM 734 C CA . HIS A 1 96 ? -8.358 -8.106 -3.911 1.00 98.25 96 HIS A CA 1
ATOM 735 C C . HIS A 1 96 ? -7.939 -7.978 -2.444 1.00 98.25 96 HIS A C 1
ATOM 737 O O . HIS A 1 96 ? -8.808 -7.809 -1.586 1.00 98.25 96 HIS A O 1
ATOM 743 N N . MET A 1 97 ? -6.635 -7.956 -2.163 1.00 97.75 97 MET A N 1
ATOM 744 C CA . MET A 1 97 ? -6.111 -7.765 -0.808 1.00 97.75 97 MET A CA 1
ATOM 745 C C . MET A 1 97 ? -6.484 -6.396 -0.237 1.00 97.75 97 MET A C 1
ATOM 747 O O . MET A 1 97 ? -6.953 -6.320 0.897 1.00 97.75 97 MET A O 1
ATOM 751 N N . MET A 1 98 ? -6.415 -5.326 -1.034 1.00 97.94 98 MET A N 1
ATOM 752 C CA . MET A 1 98 ? -6.886 -4.000 -0.622 1.00 97.94 98 MET A CA 1
ATOM 753 C C . MET A 1 98 ? -8.370 -4.028 -0.230 1.00 97.94 98 MET A C 1
ATOM 755 O O . MET A 1 98 ? -8.744 -3.543 0.837 1.00 97.94 98 MET A O 1
ATOM 759 N N . LYS A 1 99 ? -9.231 -4.645 -1.051 1.00 97.88 99 LYS A N 1
ATOM 760 C CA . LYS A 1 99 ? -10.668 -4.778 -0.748 1.00 97.88 99 LYS A CA 1
ATOM 761 C C . LYS A 1 99 ? -10.916 -5.621 0.507 1.00 97.88 99 LYS A C 1
ATOM 763 O O . LYS A 1 99 ? -11.808 -5.294 1.294 1.00 97.88 99 LYS A O 1
ATOM 768 N N . MET A 1 100 ? -10.145 -6.690 0.706 1.00 98.00 100 MET A N 1
ATOM 769 C CA . MET A 1 100 ? -10.211 -7.530 1.902 1.00 98.00 100 MET A CA 1
ATOM 770 C C . MET A 1 100 ? -9.837 -6.734 3.156 1.00 98.00 100 MET A C 1
ATOM 772 O O . MET A 1 100 ? -10.616 -6.701 4.108 1.00 98.00 100 MET A O 1
ATOM 776 N N . MET A 1 101 ? -8.706 -6.029 3.125 1.00 97.56 101 MET A N 1
ATOM 777 C CA . MET A 1 101 ? -8.237 -5.159 4.202 1.00 97.56 101 MET A CA 1
ATOM 778 C C . MET A 1 101 ? -9.288 -4.096 4.551 1.00 97.56 101 MET A C 1
ATOM 780 O O . MET A 1 101 ? -9.667 -3.956 5.715 1.00 97.56 101 MET A O 1
ATOM 784 N N . MET A 1 102 ? -9.850 -3.409 3.548 1.00 97.50 102 MET A N 1
ATOM 785 C CA . MET A 1 102 ? -10.945 -2.451 3.750 1.00 97.50 102 MET A CA 1
ATOM 786 C C . MET A 1 102 ? -12.158 -3.095 4.433 1.00 97.50 102 MET A C 1
ATOM 788 O O . MET A 1 102 ? -12.767 -2.497 5.319 1.00 97.50 102 MET A O 1
ATOM 792 N N . LYS A 1 103 ? -12.533 -4.314 4.024 1.00 98.06 103 LYS A N 1
ATOM 793 C CA . LYS A 1 103 ? -13.673 -5.045 4.593 1.00 98.06 103 LYS A CA 1
ATOM 794 C C . LYS A 1 103 ? -13.429 -5.427 6.052 1.00 98.06 103 LYS A C 1
ATOM 796 O O . LYS A 1 103 ? -14.344 -5.258 6.855 1.00 98.06 103 LYS A O 1
ATOM 801 N N . ILE A 1 104 ? -12.234 -5.915 6.391 1.00 98.38 104 ILE A N 1
ATOM 802 C CA . ILE A 1 104 ? -11.840 -6.258 7.768 1.00 98.38 104 ILE A CA 1
ATOM 803 C C . ILE A 1 104 ? -11.932 -5.013 8.652 1.00 98.38 104 ILE A C 1
ATOM 805 O O . ILE A 1 104 ? -12.669 -5.010 9.638 1.00 98.38 104 ILE A O 1
ATOM 809 N N . ASN A 1 105 ? -11.278 -3.926 8.239 1.00 98.50 105 ASN A N 1
ATOM 810 C CA . ASN A 1 105 ? -11.268 -2.667 8.980 1.00 98.50 105 ASN A CA 1
ATOM 811 C C . ASN A 1 105 ? -12.666 -2.073 9.166 1.00 98.50 105 ASN A C 1
ATOM 813 O O . ASN A 1 105 ? -13.035 -1.667 10.267 1.00 98.50 105 ASN A O 1
ATOM 817 N N . ARG A 1 106 ? -13.498 -2.096 8.122 1.00 97.94 106 ARG A N 1
ATOM 818 C CA . ARG A 1 106 ? -14.883 -1.627 8.228 1.00 97.94 106 ARG A CA 1
ATOM 819 C C . ARG A 1 106 ? -15.719 -2.492 9.167 1.00 97.94 106 ARG A C 1
ATOM 821 O O . ARG A 1 106 ? -16.492 -1.956 9.956 1.00 97.94 106 ARG A O 1
ATOM 828 N N . LYS A 1 107 ? -15.602 -3.819 9.059 1.00 98.25 107 LYS A N 1
ATOM 829 C CA . LYS A 1 107 ? -16.446 -4.763 9.803 1.00 98.25 107 LYS A CA 1
ATOM 830 C C . LYS A 1 107 ? -16.102 -4.794 11.290 1.00 98.25 107 LYS A C 1
ATOM 832 O O . LYS A 1 107 ? -17.016 -4.797 12.106 1.00 98.25 107 LYS A O 1
ATOM 837 N N . PHE A 1 108 ? -14.817 -4.841 11.626 1.00 98.44 108 PHE A N 1
ATOM 838 C CA . PHE A 1 108 ? -14.371 -5.109 12.995 1.00 98.44 108 PHE A CA 1
ATOM 839 C C . PHE A 1 108 ? -13.888 -3.859 13.731 1.00 98.44 108 PHE A C 1
ATOM 841 O O . PHE A 1 108 ? -14.050 -3.775 14.943 1.00 98.44 108 PHE A O 1
ATOM 848 N N . PHE A 1 109 ? -13.393 -2.856 13.004 1.00 97.75 109 PHE A N 1
ATOM 849 C CA . PHE A 1 109 ? -12.794 -1.648 13.583 1.00 97.75 109 PHE A CA 1
ATOM 850 C C . PHE A 1 109 ? -13.575 -0.370 13.248 1.00 97.75 109 PHE A C 1
ATOM 852 O O . PHE A 1 109 ? -13.166 0.732 13.592 1.00 97.75 109 PHE A O 1
ATOM 859 N N . LYS A 1 110 ? -14.739 -0.506 12.593 1.00 96.88 110 LYS A N 1
ATOM 860 C CA . LYS A 1 110 ? -15.665 0.591 12.253 1.00 96.88 110 LYS A CA 1
ATOM 861 C C . LYS A 1 110 ? -15.031 1.711 11.409 1.00 96.88 110 LYS A C 1
ATOM 863 O O . LYS A 1 110 ? -15.585 2.808 11.350 1.00 96.88 110 LYS A O 1
ATOM 868 N N . VAL A 1 111 ? -13.932 1.426 10.707 1.00 97.25 111 VAL A N 1
ATOM 869 C CA . VAL A 1 111 ? -13.280 2.366 9.782 1.00 97.25 111 VAL A CA 1
ATOM 870 C C . VAL A 1 111 ? -14.194 2.618 8.578 1.00 97.25 111 VAL A C 1
ATOM 872 O O . VAL A 1 111 ? -14.733 1.682 7.978 1.00 97.25 111 VAL A O 1
ATOM 875 N N . LYS A 1 112 ? -14.396 3.888 8.220 1.00 93.88 112 LYS A N 1
ATOM 876 C CA . LYS A 1 112 ? -15.283 4.332 7.129 1.00 93.88 112 LYS A CA 1
ATOM 877 C C . LYS A 1 112 ? -14.558 5.332 6.231 1.00 93.88 112 LYS A C 1
ATOM 879 O O . LYS A 1 112 ? -13.557 5.905 6.634 1.00 93.88 112 LYS A O 1
ATOM 884 N N . GLY A 1 113 ? -15.093 5.572 5.038 1.00 91.38 113 GLY A N 1
ATOM 885 C CA . GLY A 1 113 ? -14.521 6.517 4.075 1.00 91.38 113 GLY A CA 1
ATOM 886 C C . GLY A 1 113 ? -13.661 5.842 3.009 1.00 91.38 113 GLY A C 1
ATOM 887 O O . GLY A 1 113 ? -13.724 4.623 2.822 1.00 91.38 113 GLY A O 1
ATOM 888 N N . ASP A 1 114 ? -12.903 6.652 2.276 1.00 90.56 114 ASP A N 1
ATOM 889 C CA . ASP A 1 114 ? -12.079 6.203 1.160 1.00 90.56 114 ASP A CA 1
ATOM 890 C C . ASP A 1 114 ? -10.780 5.528 1.626 1.00 90.56 114 ASP A C 1
ATOM 892 O O . ASP A 1 114 ? -10.346 5.667 2.772 1.00 90.56 114 ASP A O 1
ATOM 896 N N . PHE A 1 115 ? -10.170 4.744 0.733 1.00 94.00 115 PHE A N 1
ATOM 897 C CA . PHE A 1 115 ? -8.941 4.020 1.047 1.00 94.00 115 PHE A CA 1
ATOM 898 C C . PHE A 1 115 ? -7.793 4.971 1.379 1.00 94.00 115 PHE A C 1
ATOM 900 O O . PHE A 1 115 ? -7.137 4.794 2.400 1.00 94.00 115 PHE A O 1
ATOM 907 N N . ALA A 1 116 ? -7.545 5.957 0.513 1.00 94.44 116 ALA A N 1
ATOM 908 C CA . ALA A 1 116 ? -6.347 6.781 0.585 1.00 94.44 116 ALA A CA 1
ATOM 909 C C . ALA A 1 116 ? -6.327 7.603 1.875 1.00 94.44 116 ALA A C 1
ATOM 911 O O . ALA A 1 116 ? -5.343 7.543 2.604 1.00 94.44 116 ALA A O 1
ATOM 912 N N . ALA A 1 117 ? -7.432 8.272 2.214 1.00 93.75 117 ALA A N 1
ATOM 913 C CA . ALA A 1 117 ? -7.548 9.048 3.440 1.00 93.75 117 ALA A CA 1
ATOM 914 C C . ALA A 1 117 ? -7.378 8.180 4.689 1.00 93.75 117 ALA A C 1
ATOM 916 O O . ALA A 1 117 ? -6.689 8.585 5.621 1.00 93.75 117 ALA A O 1
ATOM 917 N N . ASN A 1 118 ? -7.968 6.983 4.728 1.00 95.38 118 ASN A N 1
ATOM 918 C CA . ASN A 1 118 ? -7.785 6.091 5.873 1.00 95.38 118 ASN A CA 1
ATOM 919 C C . ASN A 1 118 ? -6.344 5.592 5.995 1.00 95.38 118 ASN A C 1
ATOM 921 O O . ASN A 1 118 ? -5.829 5.490 7.106 1.00 95.38 118 ASN A O 1
ATOM 925 N N . TYR A 1 119 ? -5.695 5.304 4.868 1.00 93.56 119 TYR A N 1
ATOM 926 C CA . TYR A 1 119 ? -4.331 4.797 4.840 1.00 93.56 119 TYR A CA 1
ATOM 927 C C . TYR A 1 119 ? -3.329 5.860 5.310 1.00 93.56 119 TYR A C 1
ATOM 929 O O . TYR A 1 119 ? -2.612 5.636 6.280 1.00 93.56 119 TYR A O 1
ATOM 937 N N . VAL A 1 120 ? -3.347 7.056 4.709 1.00 91.69 120 VAL A N 1
ATOM 938 C CA . VAL A 1 120 ? -2.391 8.131 5.045 1.00 91.69 120 VAL A CA 1
ATOM 939 C C . VAL A 1 120 ? -2.597 8.729 6.435 1.00 91.69 120 VAL A C 1
ATOM 941 O O . VAL A 1 120 ? -1.647 9.210 7.040 1.00 91.69 120 VAL A O 1
ATOM 944 N N . ASN A 1 121 ? -3.822 8.688 6.966 1.00 93.44 121 ASN A N 1
ATOM 945 C CA . ASN A 1 121 ? -4.122 9.171 8.317 1.00 93.44 121 ASN A CA 1
ATOM 946 C C . ASN A 1 121 ? -4.021 8.063 9.379 1.00 93.44 121 ASN A C 1
ATOM 948 O O . ASN A 1 121 ? -4.576 8.227 10.470 1.00 93.44 121 ASN A O 1
ATOM 952 N N . ALA A 1 122 ? -3.379 6.934 9.044 1.00 94.44 122 ALA A N 1
ATOM 953 C CA . ALA A 1 122 ? -3.160 5.789 9.927 1.00 94.44 122 ALA A CA 1
ATOM 954 C C . ALA A 1 122 ? -4.441 5.329 10.654 1.00 94.44 122 ALA A C 1
ATOM 956 O O . ALA A 1 122 ? -4.443 5.072 11.854 1.00 94.44 122 ALA A O 1
ATOM 957 N N . LYS A 1 123 ? -5.566 5.275 9.929 1.00 96.81 123 LYS A N 1
ATOM 958 C CA . LYS A 1 123 ? -6.871 4.843 10.465 1.00 96.81 123 LYS A CA 1
ATOM 959 C C . LYS A 1 123 ? -7.121 3.349 10.314 1.00 96.81 123 LYS A C 1
ATOM 961 O O . LYS A 1 123 ? -8.099 2.849 10.860 1.00 96.81 123 LYS A O 1
ATOM 966 N N . TYR A 1 124 ? -6.303 2.649 9.533 1.00 97.12 124 TYR A N 1
ATOM 967 C CA . TYR A 1 124 ? -6.403 1.203 9.396 1.00 97.12 124 TYR A CA 1
ATOM 968 C C . TYR A 1 124 ? -5.672 0.495 10.536 1.00 97.12 124 TYR A C 1
ATOM 970 O O . TYR A 1 124 ? -4.480 0.693 10.727 1.00 97.12 124 TYR A O 1
ATOM 978 N N . GLU A 1 125 ? -6.398 -0.375 11.232 1.00 97.50 125 GLU A N 1
ATOM 979 C CA . GLU A 1 125 ? -5.888 -1.237 12.306 1.00 97.50 125 GLU A CA 1
ATOM 980 C C . GLU A 1 125 ? -5.230 -2.501 11.738 1.00 97.50 125 GLU A C 1
ATOM 982 O O . GLU A 1 125 ? -4.247 -3.015 12.263 1.00 97.50 125 GLU A O 1
ATOM 987 N N . VAL A 1 126 ? -5.767 -3.002 10.621 1.00 97.38 126 VAL A N 1
ATOM 988 C CA . VAL A 1 126 ? -5.171 -4.100 9.853 1.00 97.38 126 VAL A CA 1
ATOM 989 C C . VAL A 1 126 ? -4.643 -3.546 8.542 1.00 97.38 126 VAL A C 1
ATOM 991 O O . VAL A 1 126 ? -5.411 -2.989 7.755 1.00 97.38 126 VAL A O 1
ATOM 994 N N . THR A 1 127 ? -3.357 -3.739 8.282 1.00 97.06 127 THR A N 1
ATOM 995 C CA . THR A 1 127 ? -2.689 -3.350 7.035 1.00 97.06 127 THR A CA 1
ATOM 996 C C . THR A 1 127 ? -2.084 -4.575 6.351 1.00 97.06 127 THR A C 1
ATOM 998 O O . THR A 1 127 ? -2.164 -5.696 6.858 1.00 97.06 127 THR A O 1
ATOM 1001 N N . CYS A 1 128 ? -1.454 -4.382 5.191 1.00 97.00 128 CYS A N 1
ATOM 1002 C CA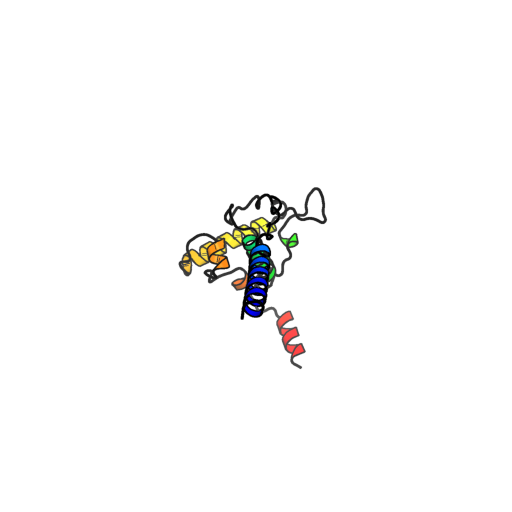 . CYS A 1 128 ? -0.672 -5.429 4.533 1.00 97.00 128 CYS A CA 1
ATOM 1003 C C . CYS A 1 128 ? 0.401 -6.005 5.476 1.00 97.00 128 CYS A C 1
ATOM 1005 O O . CYS A 1 128 ? 0.600 -7.220 5.522 1.00 97.00 128 CYS A O 1
ATOM 1007 N N . TYR A 1 129 ? 1.041 -5.137 6.271 1.00 96.75 129 TYR A N 1
ATOM 1008 C CA . TYR A 1 129 ? 2.127 -5.508 7.176 1.00 96.75 129 TYR A CA 1
ATOM 1009 C C . TYR A 1 129 ? 1.659 -6.424 8.308 1.00 96.75 129 TYR A C 1
ATOM 1011 O O . TYR A 1 129 ? 2.383 -7.345 8.667 1.00 96.75 129 TYR A O 1
ATOM 1019 N N . THR A 1 130 ? 0.430 -6.240 8.808 1.00 96.19 130 THR A N 1
ATOM 1020 C CA . THR A 1 130 ? -0.155 -7.052 9.891 1.00 96.19 130 THR A CA 1
ATOM 1021 C C . THR A 1 130 ? -0.146 -8.554 9.593 1.00 96.19 130 THR A C 1
ATOM 1023 O O . THR A 1 130 ? -0.138 -9.358 10.518 1.00 96.19 130 THR A O 1
ATOM 1026 N N . CYS A 1 131 ? -0.170 -8.954 8.318 1.00 95.44 131 CYS A N 1
ATOM 1027 C CA . CYS A 1 131 ? -0.066 -10.361 7.928 1.00 95.44 131 CYS A CA 1
ATOM 1028 C C . CYS A 1 131 ? 1.290 -10.676 7.295 1.00 95.44 131 CYS A C 1
ATOM 1030 O O . CYS A 1 131 ? 1.931 -11.653 7.674 1.00 95.44 131 CYS A O 1
ATOM 1032 N N . HIS A 1 132 ? 1.739 -9.857 6.342 1.00 95.81 132 HIS A N 1
ATOM 1033 C CA . HIS A 1 132 ? 2.933 -10.163 5.557 1.00 95.81 132 HIS A CA 1
ATOM 1034 C C . HIS A 1 132 ? 4.239 -9.978 6.336 1.00 95.81 132 HIS A C 1
ATOM 1036 O O . HIS A 1 132 ? 5.174 -10.745 6.123 1.00 95.81 132 HIS A O 1
ATOM 1042 N N . HIS A 1 133 ? 4.323 -9.001 7.244 1.00 94.00 133 HIS A N 1
ATOM 1043 C CA . HIS A 1 133 ? 5.529 -8.710 8.030 1.00 94.00 133 HIS A CA 1
ATOM 1044 C C . HIS A 1 133 ? 6.825 -8.629 7.194 1.00 94.00 133 HIS A C 1
ATOM 1046 O O . HIS A 1 133 ? 7.877 -9.103 7.624 1.00 94.00 133 HIS A O 1
ATOM 1052 N N . GLY A 1 134 ? 6.749 -8.068 5.982 1.00 94.31 134 GLY A N 1
ATOM 1053 C CA . GLY A 1 134 ? 7.886 -7.991 5.062 1.00 94.31 134 GLY A CA 1
ATOM 1054 C C . GLY A 1 134 ? 8.186 -9.298 4.321 1.00 94.31 134 GLY A C 1
ATOM 1055 O O . GLY A 1 134 ? 9.321 -9.509 3.914 1.00 94.31 134 GLY A O 1
ATOM 1056 N N . ASN A 1 135 ? 7.209 -10.190 4.159 1.00 92.25 135 ASN A N 1
ATOM 1057 C CA . ASN A 1 135 ? 7.343 -11.410 3.361 1.00 92.25 135 ASN A CA 1
ATOM 1058 C C . ASN 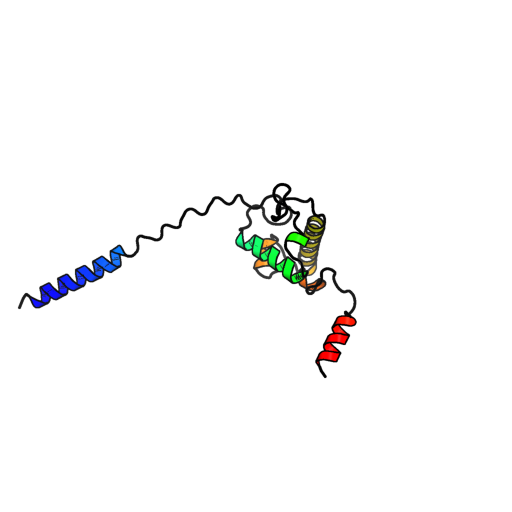A 1 135 ? 6.365 -11.385 2.182 1.00 92.25 135 ASN A C 1
ATOM 1060 O O . ASN A 1 135 ? 5.210 -10.978 2.338 1.00 92.25 135 ASN A O 1
ATOM 1064 N N . GLU A 1 136 ? 6.794 -11.906 1.028 1.00 91.00 136 GLU A N 1
ATOM 1065 C CA . GLU A 1 136 ? 5.945 -12.057 -0.168 1.00 91.00 136 GLU A CA 1
ATOM 1066 C C . GLU A 1 136 ? 4.660 -12.828 0.168 1.00 91.00 136 GLU A C 1
ATOM 1068 O O . GLU A 1 136 ? 3.555 -12.455 -0.235 1.00 91.00 136 GLU A O 1
ATOM 1073 N N . HIS A 1 137 ? 4.799 -13.860 0.998 1.00 91.44 137 HIS A N 1
ATOM 1074 C CA . HIS A 1 137 ? 3.698 -14.660 1.505 1.00 91.44 137 HIS A CA 1
ATOM 1075 C C . HIS A 1 137 ? 3.605 -14.541 3.029 1.00 91.44 137 HIS A C 1
ATOM 1077 O O . HIS A 1 137 ? 4.628 -14.669 3.705 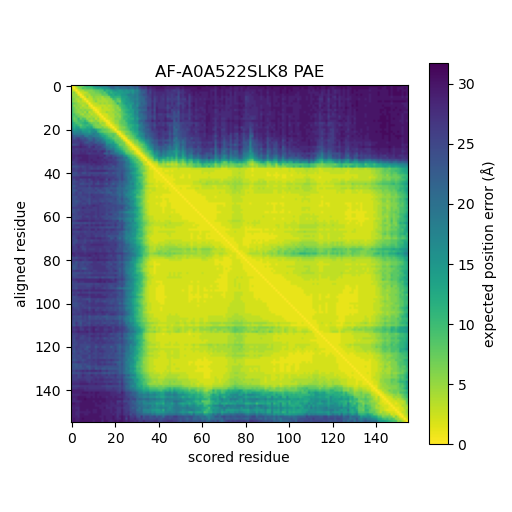1.00 91.44 137 HIS A O 1
ATOM 1083 N N . PRO A 1 138 ? 2.400 -14.328 3.594 1.00 92.75 138 PRO A N 1
ATOM 1084 C CA . PRO A 1 138 ? 2.217 -14.327 5.037 1.00 92.75 138 PRO A CA 1
ATOM 1085 C C . PRO A 1 138 ? 2.640 -15.666 5.637 1.00 92.75 138 PRO A C 1
ATOM 1087 O O . PRO A 1 138 ? 2.191 -16.726 5.197 1.00 92.75 138 PRO A O 1
ATOM 1090 N N . LEU A 1 139 ? 3.474 -15.608 6.669 1.00 88.94 139 LEU A N 1
ATOM 1091 C CA . LEU A 1 139 ? 3.848 -16.782 7.441 1.00 88.94 139 LEU A CA 1
ATOM 1092 C C . LEU A 1 139 ? 2.704 -17.150 8.388 1.00 88.94 139 LEU A C 1
ATOM 1094 O O . LEU A 1 139 ? 2.223 -16.316 9.153 1.00 88.94 139 LEU A O 1
ATOM 1098 N N . THR A 1 140 ? 2.269 -18.406 8.348 1.00 87.62 140 THR A N 1
ATOM 1099 C CA . THR A 1 140 ? 1.256 -18.942 9.274 1.00 87.62 140 THR A CA 1
ATOM 1100 C C . THR A 1 140 ? 1.872 -19.663 10.472 1.00 87.62 140 THR A C 1
ATOM 1102 O O . THR A 1 140 ? 1.172 -19.962 11.436 1.00 87.62 140 THR A O 1
ATOM 1105 N N . PHE A 1 141 ? 3.186 -19.893 10.430 1.00 84.44 141 PHE A N 1
ATOM 1106 C CA . PHE A 1 141 ? 4.011 -20.450 11.497 1.00 84.44 141 PHE A CA 1
ATOM 1107 C C . PHE A 1 141 ? 5.362 -19.717 11.523 1.00 84.44 141 PHE A C 1
ATOM 1109 O O . PHE A 1 141 ? 5.743 -19.135 10.505 1.00 84.44 141 PHE A O 1
ATOM 1116 N N . PRO A 1 142 ? 6.094 -19.725 12.650 1.00 80.44 142 PRO A N 1
ATOM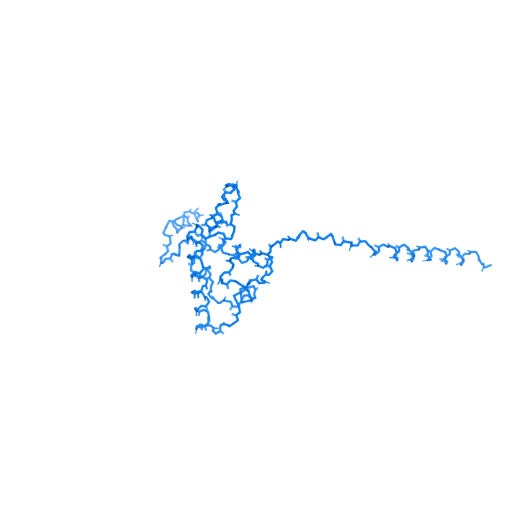 1117 C CA . PRO A 1 142 ? 7.417 -19.111 12.723 1.00 80.44 142 PRO A CA 1
ATOM 1118 C C . PRO A 1 142 ? 8.369 -19.645 11.642 1.00 80.44 142 PRO A C 1
ATOM 1120 O O . PRO A 1 142 ? 8.431 -20.852 11.403 1.00 80.44 142 PRO A O 1
ATOM 1123 N N . ASP A 1 143 ? 9.125 -18.751 10.999 1.00 81.94 143 ASP A N 1
ATOM 1124 C CA . ASP A 1 143 ? 10.172 -19.154 10.057 1.00 81.94 143 ASP A CA 1
ATOM 1125 C C . ASP A 1 143 ? 11.359 -19.738 10.826 1.00 81.94 143 ASP A C 1
ATOM 1127 O O . ASP A 1 143 ? 12.186 -19.015 11.390 1.00 81.94 143 ASP A O 1
ATOM 1131 N N . MET A 1 144 ? 11.438 -21.066 10.823 1.00 80.44 144 MET A N 1
ATOM 1132 C CA . MET A 1 144 ? 12.474 -21.814 11.524 1.00 80.44 144 MET A CA 1
ATOM 1133 C C . MET A 1 144 ? 13.889 -21.468 11.042 1.00 80.44 144 MET A C 1
ATOM 1135 O O . MET A 1 144 ? 14.799 -21.453 11.864 1.00 80.44 144 MET A O 1
ATOM 1139 N N . LYS A 1 145 ? 14.089 -21.118 9.760 1.00 79.00 145 LYS A N 1
ATOM 1140 C CA . LYS A 1 145 ? 15.419 -20.746 9.239 1.00 79.00 145 LYS A CA 1
ATOM 1141 C C . LYS A 1 145 ? 15.858 -19.385 9.762 1.00 79.00 145 LYS A C 1
ATOM 1143 O O . LYS A 1 145 ? 17.000 -19.209 10.178 1.00 79.00 145 LYS A O 1
ATOM 1148 N N . LYS A 1 146 ? 14.938 -18.418 9.774 1.00 78.69 146 LYS A N 1
ATOM 1149 C CA . LYS A 1 146 ? 15.197 -17.093 10.347 1.00 78.69 146 LYS A CA 1
ATOM 1150 C C . LYS A 1 146 ? 15.425 -17.172 11.858 1.00 78.69 146 LYS A C 1
ATOM 1152 O O . LYS A 1 146 ? 16.271 -16.455 12.386 1.00 78.69 146 LYS A O 1
ATOM 1157 N N . MET A 1 147 ? 14.694 -18.048 12.551 1.00 79.19 147 MET A N 1
ATOM 1158 C CA . MET A 1 147 ? 14.914 -18.318 13.974 1.00 79.19 147 MET A CA 1
ATOM 1159 C C . MET A 1 147 ? 16.291 -18.923 14.231 1.00 79.19 147 MET A C 1
ATOM 1161 O O . MET A 1 147 ? 16.991 -18.440 15.115 1.00 79.19 147 MET A O 1
ATOM 1165 N N . GLU A 1 148 ? 16.693 -19.923 13.448 1.00 82.44 148 GLU A N 1
ATOM 1166 C CA . GLU A 1 148 ? 18.013 -20.545 13.549 1.00 82.44 148 GLU A CA 1
ATOM 1167 C C . GLU A 1 148 ? 19.125 -19.511 13.333 1.00 82.44 148 GLU A C 1
ATOM 1169 O O . GLU A 1 148 ? 20.007 -19.382 14.175 1.00 82.44 148 GLU A O 1
ATOM 1174 N N . HIS A 1 149 ? 19.029 -18.678 12.294 1.00 80.94 149 HIS A N 1
ATOM 1175 C CA . HIS A 1 149 ? 20.007 -17.615 12.050 1.00 80.94 149 HIS A CA 1
ATOM 1176 C C . HIS A 1 149 ? 20.101 -16.609 13.211 1.00 80.94 149 HIS A C 1
ATOM 1178 O O . HIS A 1 149 ? 21.198 -16.336 13.690 1.00 80.94 149 HIS A O 1
ATOM 1184 N N . MET A 1 150 ? 18.966 -16.138 13.747 1.00 80.75 150 MET A N 1
ATOM 1185 C CA . MET A 1 150 ? 18.951 -15.254 14.925 1.00 80.75 150 MET A CA 1
ATOM 1186 C C . MET A 1 150 ? 19.514 -15.913 16.193 1.00 80.75 150 MET A C 1
ATOM 1188 O O . MET A 1 150 ? 20.000 -15.212 17.080 1.00 80.75 150 MET A O 1
ATOM 1192 N N . MET A 1 151 ? 19.399 -17.237 16.327 1.00 82.31 151 MET A N 1
ATOM 1193 C CA . MET A 1 151 ? 19.986 -17.984 17.443 1.00 82.31 151 MET A CA 1
ATOM 1194 C C . MET A 1 151 ? 21.503 -18.127 17.288 1.00 82.31 151 MET A C 1
ATOM 1196 O O . MET A 1 151 ? 22.208 -18.071 18.293 1.00 82.31 151 MET A O 1
ATOM 1200 N N . M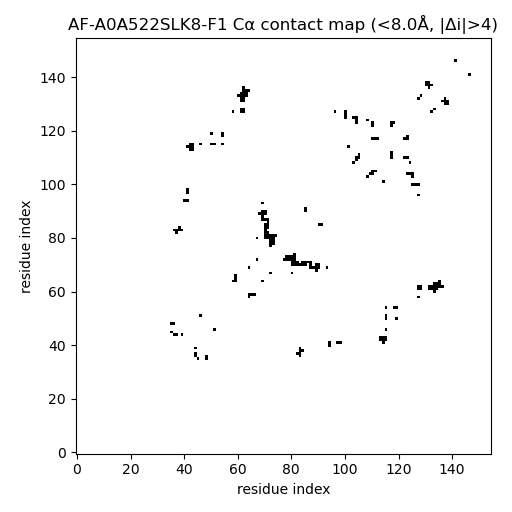ET A 1 152 ? 21.997 -18.257 16.053 1.00 77.12 152 MET A N 1
ATOM 1201 C CA . MET A 1 152 ? 23.429 -18.344 15.754 1.00 77.12 152 MET A CA 1
ATOM 1202 C C . MET A 1 152 ? 24.149 -16.989 15.833 1.00 77.12 152 MET A C 1
ATOM 1204 O O . MET A 1 152 ? 25.299 -16.950 16.244 1.00 77.12 152 MET A O 1
ATOM 1208 N N . GLU A 1 153 ? 23.496 -15.873 15.493 1.00 76.25 153 GLU A N 1
ATOM 1209 C CA . GLU A 1 153 ? 24.094 -14.524 15.589 1.00 76.25 153 GLU A CA 1
ATOM 1210 C C . GLU A 1 153 ? 24.223 -13.994 17.030 1.00 76.25 153 GLU A C 1
ATOM 1212 O O . GLU A 1 153 ? 24.877 -12.980 17.265 1.00 76.25 153 GLU A O 1
ATOM 1217 N N . LYS A 1 154 ? 23.577 -14.645 18.006 1.00 66.81 154 LYS A N 1
ATOM 1218 C CA . LYS A 1 154 ? 23.625 -14.264 19.429 1.00 66.81 154 LYS A CA 1
ATOM 1219 C C . LYS A 1 154 ? 24.713 -14.992 20.234 1.00 66.81 154 LYS A C 1
ATOM 1221 O O . LYS A 1 154 ? 24.714 -14.869 21.460 1.00 66.81 154 LYS A O 1
ATOM 1226 N N . GLN A 1 155 ? 25.593 -15.744 19.573 1.00 53.66 155 GLN A N 1
ATOM 1227 C CA . GLN A 1 155 ? 26.778 -16.385 20.159 1.00 53.66 155 GLN A CA 1
ATOM 1228 C C . GLN A 1 155 ? 28.040 -15.614 19.776 1.00 53.66 155 GLN A C 1
ATOM 1230 O O . GLN A 1 155 ? 28.915 -15.488 20.660 1.00 53.66 155 GLN A O 1
#

Sequence (155 aa):
MNTFRKKKMIATLVIVGIVAFGSLSFSQAPQPHREGPHNLKVLPKNIDHTTLIAIMHDFTSALNYHCGDCHAASPTNPKELDFASDANPKKDVARHMMKMMMKINRKFFKVKGDFAANYVNAKYEVTCYTCHHGNEHPLTFPDMKKMEHMMMEKQ

Radius of gyration: 27.21 Å; Cα contacts (8 Å, |Δi|>4): 124; chains: 1; bounding box: 43×93×46 Å